Protein AF-A0AAW8KIZ0-F1 (afdb_monomer_lite)

Secondary structure (DSSP, 8-state):
--TTS-----EEEEE--TTHHHHHHHHHHHHT---EEEE-HHHHHHSTTHHHHHHHHHHTT-EEEE--SS---GGGS-HHHHH-

Radius of gyration: 14.7 Å; chains: 1; bounding box: 31×33×38 Å

pLDDT: mean 96.9, std 2.64, range [80.94, 98.81]

Structure (mmCIF, N/CA/C/O backbone):
data_AF-A0AAW8KIZ0-F1
#
_entry.id   AF-A0AAW8KIZ0-F1
#
loop_
_atom_site.group_PDB
_atom_site.id
_atom_site.type_symbol
_atom_site.label_atom_id
_atom_site.label_alt_id
_atom_site.label_comp_id
_atom_site.label_asym_id
_atom_site.label_entity_id
_atom_site.label_seq_id
_atom_site.pdbx_PDB_ins_code
_atom_site.Cartn_x
_atom_site.Cartn_y
_atom_site.Cartn_z
_atom_site.occupancy
_atom_site.B_iso_or_equiv
_atom_site.auth_seq_id
_atom_site.auth_comp_id
_atom_site.auth_asym_id
_atom_site.auth_atom_id
_atom_site.pdbx_PDB_model_num
ATOM 1 N N . LEU A 1 1 ? -7.316 -14.181 13.435 1.00 80.94 1 LEU A N 1
ATOM 2 C CA . LEU A 1 1 ? -8.393 -14.342 12.431 1.00 80.94 1 LEU A CA 1
ATOM 3 C C . LEU A 1 1 ? -9.324 -15.455 12.893 1.00 80.94 1 LEU A C 1
ATOM 5 O O . LEU A 1 1 ? -8.822 -16.478 13.343 1.00 80.94 1 LEU A O 1
ATOM 9 N N . ASP A 1 2 ? -10.639 -15.241 12.839 1.00 88.75 2 ASP A N 1
ATOM 10 C CA . ASP A 1 2 ? -11.657 -16.216 13.259 1.00 88.75 2 ASP A CA 1
ATOM 11 C C . ASP A 1 2 ? -12.491 -16.624 12.031 1.00 88.75 2 ASP A C 1
ATOM 13 O O . ASP A 1 2 ? -13.383 -15.873 11.634 1.00 88.75 2 ASP A O 1
ATOM 17 N N . PRO A 1 3 ? -12.218 -17.787 11.409 1.00 90.94 3 PRO A N 1
ATOM 18 C CA . PRO A 1 3 ? -12.888 -18.207 10.176 1.00 90.94 3 PRO A CA 1
ATOM 19 C C . PRO A 1 3 ? -14.384 -18.507 10.358 1.00 90.94 3 PRO A C 1
ATOM 21 O O . PRO A 1 3 ? -15.076 -18.743 9.372 1.00 90.94 3 PRO A O 1
ATOM 24 N N . SER A 1 4 ? -14.894 -18.509 11.596 1.00 95.94 4 SER A N 1
ATOM 25 C CA . SER A 1 4 ? -16.311 -18.745 11.894 1.00 95.94 4 SER A CA 1
ATOM 26 C C . SER A 1 4 ? -17.168 -17.473 11.911 1.00 95.94 4 SER A C 1
ATOM 28 O O . SER A 1 4 ? -18.392 -17.561 12.020 1.00 95.94 4 SER A O 1
ATOM 30 N N . LYS A 1 5 ? -16.555 -16.287 11.795 1.00 96.44 5 LYS A N 1
ATOM 31 C CA . LYS A 1 5 ? -17.250 -14.993 11.781 1.00 96.44 5 LYS A CA 1
ATOM 32 C C . LYS A 1 5 ? -17.132 -14.312 10.417 1.00 96.44 5 LYS A C 1
ATOM 34 O O . LYS A 1 5 ? -16.137 -14.517 9.723 1.00 96.44 5 LYS A O 1
ATOM 39 N N . PRO A 1 6 ? -18.099 -13.455 10.038 1.00 96.12 6 PRO A N 1
ATOM 40 C CA . PRO A 1 6 ? -17.928 -12.566 8.896 1.00 96.12 6 PRO A CA 1
ATOM 41 C C . PRO A 1 6 ? -16.673 -11.706 9.074 1.00 96.12 6 PRO A C 1
ATOM 43 O O . PRO A 1 6 ? -16.477 -11.094 10.124 1.00 96.12 6 PRO A O 1
ATOM 46 N N . MET A 1 7 ? -15.833 -11.661 8.045 1.00 94.19 7 MET A N 1
ATOM 47 C CA . MET A 1 7 ? -14.605 -10.870 8.011 1.00 94.19 7 MET A CA 1
ATOM 48 C C . MET A 1 7 ? -14.530 -10.113 6.689 1.00 94.19 7 MET A C 1
ATOM 50 O O . MET A 1 7 ? -15.009 -10.592 5.662 1.00 94.19 7 MET A O 1
ATOM 54 N N . VAL A 1 8 ? -13.911 -8.938 6.729 1.00 94.56 8 VAL A N 1
ATOM 55 C CA . VAL A 1 8 ? -13.592 -8.120 5.558 1.00 94.56 8 VAL A CA 1
ATOM 56 C C . VAL A 1 8 ? -12.127 -7.722 5.673 1.00 94.56 8 VAL A C 1
ATOM 58 O O . VAL A 1 8 ? -11.681 -7.350 6.757 1.00 94.56 8 VAL A O 1
ATOM 61 N N . ALA A 1 9 ? -11.397 -7.808 4.564 1.00 95.50 9 ALA A N 1
ATOM 62 C CA . ALA A 1 9 ? -10.070 -7.227 4.429 1.00 95.50 9 ALA A CA 1
ATOM 63 C C . ALA A 1 9 ? -10.200 -5.942 3.612 1.00 95.50 9 ALA A C 1
ATOM 65 O O . ALA A 1 9 ? -10.773 -5.959 2.521 1.00 95.50 9 ALA A O 1
ATOM 66 N N . LEU A 1 10 ? -9.713 -4.833 4.161 1.00 97.31 10 LEU A N 1
ATOM 67 C CA . LEU A 1 10 ? -9.592 -3.587 3.420 1.00 97.31 10 LEU A CA 1
ATOM 68 C C . LEU A 1 10 ? -8.220 -3.565 2.753 1.00 97.31 10 LEU A C 1
ATOM 70 O O . LEU A 1 10 ? -7.222 -3.915 3.386 1.00 97.31 10 LEU A O 1
ATOM 74 N N . THR A 1 11 ? -8.185 -3.154 1.491 1.00 98.25 11 THR A N 1
ATOM 75 C CA . THR A 1 11 ? -6.949 -2.914 0.749 1.00 98.25 11 THR A CA 1
ATOM 76 C C . THR A 1 11 ? -7.040 -1.571 0.040 1.00 98.25 11 THR A C 1
ATOM 78 O O . THR A 1 11 ? -8.129 -1.156 -0.367 1.00 98.25 11 THR A O 1
ATOM 81 N N . TYR A 1 12 ? -5.910 -0.880 -0.067 1.00 98.31 12 TYR A N 1
ATOM 82 C CA . TYR A 1 12 ? -5.797 0.400 -0.763 1.00 98.31 12 TYR A CA 1
ATOM 83 C C . TYR A 1 12 ? -4.624 0.326 -1.723 1.00 98.31 12 TYR A C 1
ATOM 85 O O . TYR A 1 12 ? -3.540 -0.065 -1.305 1.00 98.31 12 TYR A O 1
ATOM 93 N N . ASP A 1 13 ? -4.849 0.733 -2.964 1.00 98.44 13 ASP A N 1
ATOM 94 C CA . ASP A 1 13 ? -3.839 0.719 -4.018 1.00 98.44 13 ASP A CA 1
ATOM 95 C C . ASP A 1 13 ? -3.371 2.156 -4.312 1.00 98.44 13 ASP A C 1
ATOM 97 O O . ASP A 1 13 ? -3.997 3.134 -3.889 1.00 98.44 13 ASP A O 1
ATOM 101 N N . ASP A 1 14 ? -2.287 2.274 -5.075 1.00 97.62 14 ASP A N 1
ATOM 102 C CA . ASP A 1 14 ? -1.791 3.510 -5.697 1.00 97.62 14 ASP A CA 1
ATOM 103 C C . ASP A 1 14 ? -1.163 4.573 -4.789 1.00 97.62 14 ASP A C 1
ATOM 105 O O . ASP A 1 14 ? -0.785 5.641 -5.276 1.00 97.62 14 ASP A O 1
ATOM 109 N N . GLY A 1 15 ? -0.998 4.326 -3.493 1.00 96.50 15 GLY A N 1
ATOM 110 C CA . GLY A 1 15 ? -0.312 5.273 -2.617 1.00 96.50 15 GLY A CA 1
ATOM 111 C C . GLY A 1 15 ? 1.228 5.163 -2.673 1.00 96.50 15 GLY A C 1
ATOM 112 O O . GLY A 1 15 ? 1.783 4.543 -3.587 1.00 96.50 15 GLY A O 1
ATOM 113 N N . PRO A 1 16 ? 1.942 5.794 -1.721 1.00 97.56 16 PRO A N 1
ATOM 114 C CA . PRO A 1 16 ? 1.393 6.718 -0.732 1.00 97.56 16 PRO A CA 1
ATOM 115 C C . PRO A 1 16 ? 0.913 8.006 -1.409 1.00 97.56 16 PRO A C 1
ATOM 117 O O . PRO A 1 16 ? 1.505 8.475 -2.377 1.00 97.56 16 PRO A O 1
ATOM 120 N N . ALA A 1 17 ? -0.149 8.617 -0.886 1.00 97.00 17 ALA A N 1
ATOM 121 C CA . ALA A 1 17 ? -0.698 9.864 -1.408 1.00 97.00 17 ALA A CA 1
ATOM 122 C C . ALA A 1 17 ? -0.836 10.894 -0.281 1.00 97.00 17 ALA A C 1
ATOM 124 O O . ALA A 1 17 ? -1.712 10.768 0.580 1.00 97.00 17 ALA A O 1
ATOM 125 N N . ALA A 1 18 ? -0.001 11.937 -0.311 1.00 95.62 18 ALA A N 1
ATOM 126 C CA . ALA A 1 18 ? 0.011 12.988 0.704 1.00 95.62 18 ALA A CA 1
ATOM 127 C C . ALA A 1 18 ? -1.390 13.583 0.929 1.00 95.62 18 ALA A C 1
ATOM 129 O O . ALA A 1 18 ? -2.110 13.928 -0.014 1.00 95.62 18 ALA A O 1
ATOM 130 N N . GLY A 1 19 ? -1.799 13.675 2.192 1.00 95.69 19 GLY A N 1
ATOM 131 C CA . GLY A 1 19 ? -3.113 14.150 2.615 1.00 95.69 19 GLY A CA 1
ATOM 132 C C . GLY A 1 19 ? -4.238 13.120 2.471 1.00 95.69 19 GLY A C 1
ATOM 133 O O . GLY A 1 19 ? -5.160 13.125 3.283 1.00 95.69 19 GLY A O 1
ATOM 134 N N . THR A 1 20 ? -4.199 12.217 1.486 1.00 97.31 20 THR A N 1
ATOM 135 C CA . THR A 1 20 ? -5.223 11.163 1.359 1.00 97.31 20 THR A CA 1
ATOM 136 C C . THR A 1 20 ? -4.909 9.984 2.267 1.00 97.31 20 THR A C 1
ATOM 138 O O . THR A 1 20 ? -5.771 9.613 3.067 1.00 97.31 20 THR A O 1
ATOM 141 N N . SER A 1 21 ? -3.686 9.451 2.192 1.00 97.31 21 SER A N 1
ATOM 142 C CA . SER A 1 21 ? -3.214 8.374 3.066 1.00 97.31 21 SER A CA 1
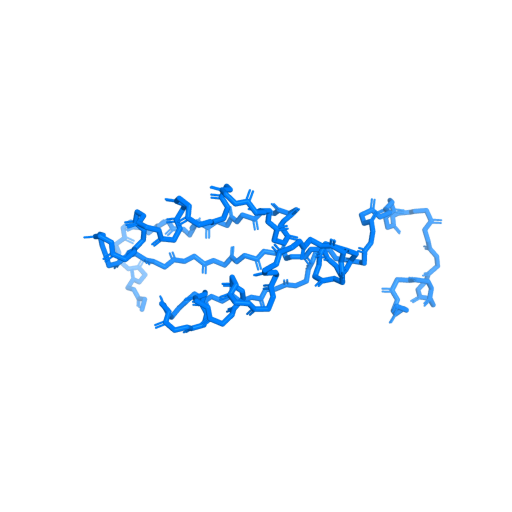ATOM 143 C C . SER A 1 21 ? -3.324 8.786 4.534 1.00 97.31 21 SER A C 1
ATOM 145 O O . SER A 1 21 ? -3.867 8.033 5.334 1.00 97.31 21 SER A O 1
ATOM 147 N N . ASP A 1 22 ? -2.946 10.021 4.879 1.00 96.81 22 ASP A N 1
ATOM 148 C CA . ASP A 1 22 ? -3.037 10.542 6.250 1.00 96.81 22 ASP A CA 1
ATOM 149 C C . ASP A 1 22 ? -4.452 10.462 6.826 1.00 96.81 22 ASP A C 1
ATOM 151 O O . ASP A 1 22 ? -4.644 9.953 7.925 1.00 96.81 22 ASP A O 1
ATOM 155 N N . ARG A 1 23 ? -5.462 10.892 6.059 1.00 98.06 23 ARG A N 1
ATOM 156 C CA . ARG A 1 23 ? -6.865 10.847 6.501 1.00 98.06 23 ARG A CA 1
ATOM 157 C C . ARG A 1 23 ? -7.381 9.422 6.666 1.00 98.06 23 ARG A C 1
ATOM 159 O O . ARG A 1 23 ? -8.245 9.190 7.506 1.00 98.06 23 ARG A O 1
ATOM 166 N N . ILE A 1 24 ? -6.906 8.480 5.849 1.00 97.88 24 ILE A N 1
ATOM 167 C CA . ILE A 1 24 ? -7.257 7.062 6.005 1.00 97.88 24 ILE A CA 1
ATOM 168 C C . ILE A 1 24 ? -6.644 6.541 7.310 1.00 97.88 24 ILE A C 1
ATOM 170 O O . ILE A 1 24 ? -7.354 5.949 8.123 1.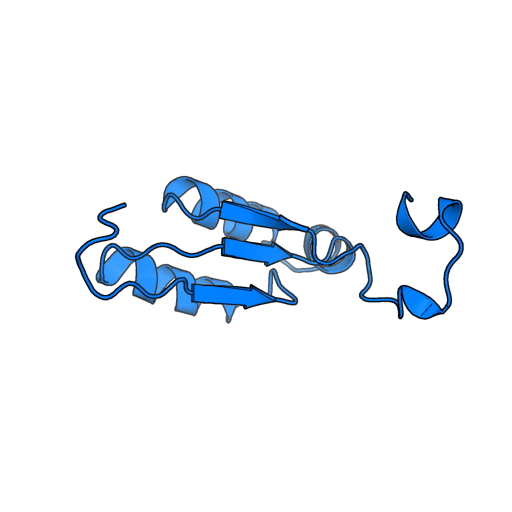00 97.88 24 ILE A O 1
ATOM 174 N N . LEU A 1 25 ? -5.366 6.844 7.558 1.00 98.19 25 LEU A N 1
ATOM 175 C CA . LEU A 1 25 ? -4.668 6.458 8.784 1.00 98.19 25 LEU A CA 1
ATOM 176 C C . LEU A 1 25 ? -5.277 7.108 10.036 1.00 98.19 25 LEU A C 1
ATOM 178 O O . LEU A 1 25 ? -5.373 6.445 11.064 1.00 98.19 25 LEU A O 1
ATOM 182 N N . ASP A 1 26 ? -5.789 8.341 9.946 1.00 98.31 26 ASP A N 1
ATOM 183 C CA . ASP A 1 26 ? -6.538 8.989 11.035 1.00 98.31 26 ASP A CA 1
ATOM 184 C C . ASP A 1 26 ? -7.800 8.196 11.412 1.00 98.31 26 ASP A C 1
ATOM 186 O O . ASP A 1 26 ? -8.129 8.037 12.591 1.00 98.31 26 ASP A O 1
ATOM 190 N N . VAL A 1 27 ? -8.530 7.686 10.413 1.00 98.19 27 VAL A N 1
ATOM 191 C CA . VAL A 1 27 ? -9.713 6.843 10.641 1.00 98.19 27 VAL A CA 1
ATOM 192 C C . VAL A 1 27 ? -9.294 5.512 11.260 1.00 98.19 27 VAL A C 1
ATOM 194 O O . VAL A 1 27 ? -9.952 5.030 12.182 1.00 98.19 27 VAL A O 1
ATOM 197 N N . PHE A 1 28 ? -8.197 4.925 10.796 1.00 97.44 28 PHE A N 1
ATOM 198 C CA . PHE A 1 28 ? -7.742 3.624 11.278 1.00 97.44 28 PHE A CA 1
ATOM 199 C C . PHE A 1 28 ? -7.259 3.681 12.717 1.00 97.44 28 PHE A C 1
ATOM 201 O O . PHE A 1 28 ? -7.678 2.857 13.527 1.00 97.44 28 PHE A O 1
ATOM 208 N N . GLU A 1 29 ? -6.498 4.717 13.061 1.00 97.88 29 GLU A N 1
ATOM 209 C CA . GLU A 1 29 ? -6.095 5.015 14.432 1.00 97.88 29 GLU A CA 1
ATOM 210 C C . GLU A 1 29 ? -7.320 5.236 15.333 1.00 97.88 29 GLU A C 1
ATOM 212 O O . GLU A 1 29 ? -7.410 4.668 16.421 1.00 97.88 29 GLU A O 1
ATOM 217 N N . LYS A 1 30 ? -8.326 5.986 14.858 1.00 98.38 30 LYS A N 1
ATOM 218 C CA . LYS A 1 30 ? -9.556 6.255 15.620 1.00 98.38 30 LYS A CA 1
ATOM 219 C C . LYS A 1 30 ? -10.376 4.997 15.922 1.00 98.38 30 LYS A C 1
ATOM 221 O O . LYS A 1 30 ? -10.970 4.906 16.997 1.00 98.38 30 LYS A O 1
ATOM 226 N N . TYR A 1 31 ? -10.478 4.076 14.967 1.00 97.31 31 TYR A N 1
ATOM 227 C CA . TYR A 1 31 ? -11.329 2.886 15.082 1.00 97.31 31 TYR A CA 1
ATOM 228 C C . TYR A 1 31 ? -10.548 1.601 15.376 1.00 97.31 31 TYR A C 1
ATOM 230 O O . TYR A 1 31 ? -11.151 0.528 15.387 1.00 97.31 31 TYR A O 1
ATOM 238 N N . ASN A 1 32 ? -9.238 1.700 15.627 1.00 95.06 32 ASN A N 1
ATOM 239 C CA . ASN A 1 32 ? -8.340 0.562 15.825 1.00 95.06 32 ASN A CA 1
ATOM 240 C C . ASN A 1 32 ? -8.502 -0.498 14.715 1.00 95.06 32 ASN A C 1
ATOM 242 O O . ASN A 1 32 ? -8.677 -1.691 14.976 1.00 95.06 32 ASN A O 1
ATOM 246 N N . CYS A 1 33 ? -8.544 -0.013 13.473 1.00 94.62 33 CYS A N 1
ATOM 247 C CA . CYS A 1 33 ? -8.655 -0.816 12.259 1.00 94.62 33 CYS A CA 1
ATOM 248 C C . CYS A 1 33 ? -7.289 -0.936 11.583 1.00 94.62 33 CYS A C 1
ATOM 250 O O . CYS A 1 33 ? -6.437 -0.070 11.751 1.00 94.62 33 CYS A O 1
ATOM 252 N N . VAL A 1 34 ? -7.123 -1.979 10.772 1.00 96.75 34 VAL A N 1
ATOM 253 C CA . VAL A 1 34 ? -5.916 -2.217 9.969 1.00 96.75 34 VAL A CA 1
ATOM 254 C C . VAL A 1 34 ? -6.298 -2.544 8.525 1.00 96.75 34 VAL A C 1
ATOM 256 O O . VAL A 1 34 ? -7.419 -2.993 8.265 1.00 96.75 34 VAL A O 1
ATOM 259 N N . ALA A 1 35 ? -5.368 -2.334 7.594 1.00 98.06 35 ALA A N 1
ATOM 260 C CA . ALA A 1 35 ? -5.487 -2.743 6.194 1.00 98.06 35 ALA A CA 1
ATOM 261 C C . ALA A 1 35 ? -4.126 -3.134 5.614 1.00 98.06 35 ALA A C 1
ATOM 263 O O . ALA A 1 35 ? -3.089 -2.945 6.253 1.00 98.06 35 ALA A O 1
ATOM 264 N N . THR A 1 36 ? -4.156 -3.610 4.372 1.00 98.69 36 THR A N 1
ATOM 265 C CA . THR A 1 36 ? -2.972 -3.724 3.518 1.00 98.69 36 THR A CA 1
ATOM 266 C C . THR A 1 36 ? -2.959 -2.565 2.515 1.00 98.69 36 THR A C 1
ATOM 268 O O . THR A 1 36 ? -3.943 -2.349 1.804 1.00 98.69 36 THR A O 1
ATOM 271 N N . PHE A 1 37 ? -1.863 -1.812 2.454 1.00 98.69 37 PHE A N 1
ATOM 272 C CA . PHE A 1 37 ? -1.642 -0.732 1.488 1.00 98.69 37 PHE A CA 1
ATOM 273 C C . PHE A 1 37 ? -0.667 -1.214 0.413 1.00 98.69 37 PHE A C 1
ATOM 275 O O . PHE A 1 37 ? 0.475 -1.538 0.725 1.00 98.69 37 PHE A O 1
ATOM 282 N N . PHE A 1 38 ? -1.109 -1.288 -0.838 1.00 98.81 38 PHE A N 1
ATOM 283 C CA . PHE A 1 38 ? -0.276 -1.617 -1.988 1.00 98.81 38 PHE A CA 1
ATOM 284 C C . PHE A 1 38 ? 0.255 -0.324 -2.610 1.00 98.81 38 PHE A C 1
ATOM 286 O O . PHE A 1 38 ? -0.444 0.371 -3.347 1.00 98.81 38 PHE A O 1
ATOM 293 N N . GLU A 1 39 ? 1.516 -0.018 -2.317 1.00 98.56 39 GLU A N 1
ATOM 294 C CA . GLU A 1 39 ? 2.139 1.257 -2.664 1.00 98.56 39 GLU A CA 1
ATOM 295 C C . GLU A 1 39 ? 2.932 1.165 -3.973 1.00 98.56 39 GLU A C 1
ATOM 297 O O . GLU A 1 39 ? 3.612 0.167 -4.246 1.00 98.56 39 GLU A O 1
ATOM 302 N N . GLN A 1 40 ? 2.880 2.226 -4.780 1.00 98.50 40 GLN A N 1
ATOM 303 C CA . GLN A 1 40 ? 3.703 2.362 -5.979 1.00 98.50 40 GLN A CA 1
ATOM 304 C C . GLN A 1 40 ? 5.091 2.895 -5.619 1.00 98.50 40 GLN A C 1
ATOM 306 O O . GLN A 1 40 ? 5.220 3.929 -4.958 1.00 98.50 40 GLN A O 1
ATOM 311 N N . GLY A 1 41 ? 6.144 2.249 -6.123 1.00 97.94 41 GLY A N 1
ATOM 312 C CA . GLY A 1 41 ? 7.529 2.669 -5.870 1.00 97.94 41 GLY A CA 1
ATOM 313 C C . GLY A 1 41 ? 7.807 4.129 -6.260 1.00 97.94 41 GLY A C 1
ATOM 314 O O . GLY A 1 41 ? 8.439 4.866 -5.504 1.00 97.94 41 GLY A O 1
ATOM 315 N N . ILE A 1 42 ? 7.245 4.591 -7.380 1.00 98.19 42 ILE A N 1
ATOM 316 C CA . ILE A 1 42 ? 7.388 5.973 -7.850 1.00 98.19 42 ILE A CA 1
ATOM 317 C C . ILE A 1 42 ? 6.791 6.984 -6.864 1.00 98.19 42 ILE A C 1
ATOM 319 O O . ILE A 1 42 ? 7.332 8.077 -6.700 1.00 98.19 42 ILE A O 1
ATOM 323 N N . ASN A 1 43 ? 5.711 6.631 -6.166 1.00 98.25 43 ASN A N 1
ATOM 324 C CA . ASN A 1 43 ? 5.099 7.503 -5.169 1.00 98.25 43 ASN A CA 1
ATOM 325 C C . ASN A 1 43 ? 5.905 7.503 -3.874 1.00 98.25 43 ASN A C 1
ATOM 327 O O . ASN A 1 43 ? 6.092 8.560 -3.276 1.00 98.25 43 ASN A O 1
ATOM 331 N N . VAL A 1 44 ? 6.461 6.353 -3.485 1.00 97.81 44 VAL A N 1
ATOM 332 C CA . VAL A 1 44 ? 7.388 6.271 -2.349 1.00 97.81 44 VAL A CA 1
ATOM 333 C C . VAL A 1 44 ? 8.583 7.215 -2.541 1.00 97.81 44 VAL A C 1
ATOM 335 O O . VAL A 1 44 ? 9.003 7.864 -1.584 1.00 97.81 44 VAL A O 1
ATOM 338 N N . GLU A 1 45 ? 9.095 7.358 -3.764 1.00 97.75 45 GLU A N 1
ATOM 339 C CA . GLU A 1 45 ? 10.230 8.244 -4.056 1.00 97.75 45 GLU A CA 1
ATOM 340 C C . GLU A 1 45 ? 9.855 9.725 -4.202 1.00 97.75 45 GLU A C 1
ATOM 342 O O . GLU A 1 45 ? 10.629 10.595 -3.800 1.00 97.75 45 GLU A O 1
ATOM 347 N N . ASN A 1 46 ? 8.693 10.027 -4.792 1.00 97.75 46 ASN A N 1
ATOM 348 C CA . ASN A 1 46 ? 8.380 11.384 -5.255 1.00 97.75 46 ASN A CA 1
ATOM 349 C C . ASN A 1 46 ? 7.323 12.120 -4.421 1.00 97.75 46 ASN A C 1
ATOM 351 O O . ASN A 1 46 ? 7.241 13.350 -4.491 1.00 97.75 46 ASN A O 1
ATOM 355 N N . VAL A 1 47 ? 6.497 11.412 -3.647 1.00 97.06 47 VAL A N 1
ATOM 356 C CA . VAL A 1 47 ? 5.464 12.044 -2.820 1.00 97.06 47 VAL A CA 1
ATOM 357 C C . VAL A 1 47 ? 6.090 12.622 -1.560 1.00 97.06 47 VAL A C 1
ATOM 359 O O . VAL A 1 47 ? 6.877 11.985 -0.862 1.00 97.06 47 VAL A O 1
ATOM 362 N N . LYS A 1 48 ? 5.717 13.865 -1.253 1.00 94.75 48 LYS A N 1
ATOM 363 C CA . LYS A 1 48 ? 6.135 14.536 -0.027 1.00 94.75 48 LYS A CA 1
ATOM 364 C C . LYS A 1 48 ? 5.660 13.740 1.192 1.00 94.75 48 LYS A C 1
ATOM 366 O O . LYS A 1 48 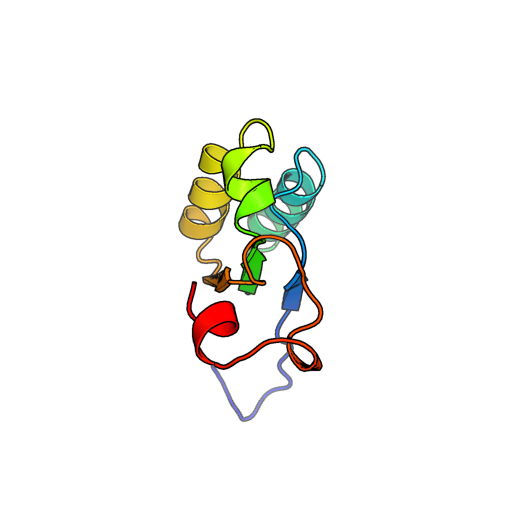? 4.505 13.331 1.242 1.00 94.75 48 LYS A O 1
ATOM 371 N N . ASP A 1 49 ? 6.539 13.597 2.178 1.00 95.94 49 ASP A N 1
ATOM 372 C CA . ASP A 1 49 ? 6.276 12.904 3.443 1.00 95.94 49 ASP A CA 1
ATOM 373 C C . ASP A 1 49 ? 5.961 11.393 3.277 1.00 95.94 49 ASP A C 1
ATOM 375 O O . ASP A 1 49 ? 5.404 10.762 4.174 1.00 95.94 49 ASP A O 1
ATOM 379 N N . SER A 1 50 ? 6.308 10.785 2.130 1.00 97.69 50 SER A N 1
ATOM 380 C CA . SER A 1 50 ? 6.058 9.360 1.852 1.00 97.69 50 SER A CA 1
ATOM 381 C C . SER A 1 50 ? 6.627 8.448 2.939 1.00 97.69 50 SER A C 1
ATOM 383 O O . SER A 1 50 ? 5.948 7.542 3.414 1.00 97.69 50 SER A O 1
ATOM 385 N N . LYS A 1 51 ? 7.858 8.715 3.386 1.00 97.75 51 LYS A N 1
ATOM 386 C CA . LYS A 1 51 ? 8.532 7.943 4.430 1.00 97.75 51 LYS A CA 1
ATOM 387 C C . LYS A 1 51 ? 7.771 8.003 5.751 1.00 97.75 51 LYS A C 1
ATOM 389 O O . LYS A 1 51 ? 7.606 6.977 6.403 1.00 97.75 51 LYS A O 1
ATOM 394 N N . GLU A 1 52 ? 7.312 9.184 6.144 1.00 98.44 52 GLU A N 1
ATOM 395 C CA . GLU A 1 52 ? 6.534 9.406 7.358 1.00 98.44 52 GLU A CA 1
ATOM 396 C C . GLU A 1 52 ? 5.177 8.693 7.283 1.00 98.44 52 GLU A C 1
ATOM 398 O O . GLU A 1 52 ? 4.753 8.078 8.263 1.00 98.44 52 GLU A O 1
ATOM 403 N N . ILE A 1 53 ? 4.527 8.715 6.115 1.00 98.38 53 ILE A N 1
ATOM 404 C CA . ILE A 1 53 ? 3.268 8.001 5.863 1.00 98.38 53 ILE A CA 1
ATOM 405 C C . ILE A 1 53 ? 3.467 6.485 6.006 1.00 98.38 53 ILE A C 1
ATOM 407 O O . ILE A 1 53 ? 2.725 5.849 6.755 1.00 98.38 53 ILE A O 1
ATOM 411 N N . LEU A 1 54 ? 4.490 5.912 5.363 1.00 98.50 54 LEU A N 1
ATOM 412 C CA . LEU A 1 54 ? 4.796 4.476 5.456 1.00 98.50 54 LEU A CA 1
ATOM 413 C C . LEU A 1 54 ? 5.140 4.065 6.895 1.00 98.50 54 LEU A C 1
ATOM 415 O O . LEU A 1 54 ? 4.619 3.081 7.410 1.00 98.50 54 LEU A O 1
ATOM 419 N N . GLN A 1 55 ? 5.947 4.863 7.598 1.00 98.50 55 GLN A N 1
ATOM 420 C CA . GLN A 1 55 ? 6.246 4.624 9.014 1.00 98.50 55 GLN A CA 1
ATOM 421 C C . GLN A 1 55 ? 4.988 4.667 9.888 1.00 98.50 55 GLN A C 1
ATOM 423 O O . GLN A 1 55 ? 4.877 3.925 10.867 1.00 98.50 55 GLN A O 1
ATOM 428 N N . ARG A 1 56 ? 4.026 5.534 9.553 1.00 98.31 56 ARG A N 1
ATOM 429 C CA . ARG A 1 56 ? 2.744 5.601 10.253 1.00 98.31 56 ARG A CA 1
ATOM 430 C C . ARG A 1 56 ? 1.874 4.376 9.960 1.00 98.31 56 ARG A C 1
ATOM 432 O O . ARG A 1 56 ? 1.238 3.896 10.893 1.00 98.31 56 ARG A O 1
ATOM 439 N N . MET A 1 57 ? 1.876 3.853 8.731 1.00 98.56 57 MET A N 1
ATOM 440 C CA . MET A 1 57 ? 1.211 2.585 8.393 1.00 98.56 57 MET A CA 1
ATOM 441 C C . MET A 1 57 ? 1.743 1.436 9.252 1.00 98.56 57 MET A C 1
ATOM 443 O O . MET A 1 57 ? 0.954 0.775 9.925 1.00 98.56 57 MET A O 1
ATOM 447 N N . GLU A 1 58 ? 3.067 1.259 9.311 1.00 98.31 58 GLU A N 1
ATOM 448 C CA . GLU A 1 58 ? 3.693 0.212 10.134 1.00 98.31 58 GLU A CA 1
ATOM 449 C C . GLU A 1 58 ? 3.367 0.382 11.623 1.00 98.31 58 GLU A C 1
ATOM 451 O O . GLU A 1 58 ? 3.028 -0.581 12.307 1.00 98.31 58 GLU A O 1
ATOM 456 N N . LYS A 1 59 ? 3.420 1.618 12.139 1.00 98.38 59 LYS A N 1
ATOM 457 C CA . LYS A 1 59 ? 3.101 1.914 13.545 1.00 98.38 59 LYS A CA 1
ATOM 458 C C . LYS A 1 59 ? 1.644 1.594 13.907 1.00 98.38 59 LYS A C 1
ATOM 460 O O . LYS A 1 59 ? 1.359 1.335 15.074 1.00 98.38 59 LYS A O 1
ATOM 465 N N . LEU A 1 60 ? 0.734 1.661 12.937 1.00 98.19 60 LEU A N 1
ATOM 466 C CA . LEU A 1 60 ? -0.682 1.328 13.097 1.00 98.19 60 LEU A CA 1
ATOM 467 C C . LEU A 1 60 ? -0.982 -0.146 12.773 1.00 98.19 60 LEU A C 1
ATOM 469 O O . LEU A 1 60 ? -2.137 -0.480 12.528 1.00 98.19 60 LEU A O 1
ATOM 473 N N . ASP A 1 61 ? 0.036 -1.014 12.747 1.00 97.94 61 ASP A N 1
ATOM 474 C CA . ASP A 1 61 ? -0.077 -2.447 12.445 1.00 97.94 61 ASP A CA 1
ATOM 475 C C . ASP A 1 61 ? -0.720 -2.746 11.072 1.00 97.94 61 ASP A C 1
ATOM 477 O O . ASP A 1 61 ? -1.295 -3.816 10.852 1.00 97.94 61 ASP A O 1
ATOM 481 N N . CYS A 1 62 ? -0.632 -1.800 10.131 1.00 98.38 62 CYS A N 1
ATOM 482 C CA . CYS A 1 62 ? -1.022 -2.026 8.744 1.00 98.38 62 CYS A CA 1
ATOM 483 C C . CYS A 1 62 ? 0.105 -2.731 7.979 1.00 98.38 62 CYS A C 1
ATOM 485 O O . CYS A 1 62 ? 1.288 -2.552 8.267 1.00 98.38 62 CYS A O 1
ATOM 487 N N . GLU A 1 63 ? -0.268 -3.514 6.971 1.00 98.56 63 GLU A N 1
ATOM 488 C CA . GLU A 1 63 ? 0.683 -4.160 6.068 1.00 98.56 63 GLU A CA 1
ATOM 489 C C . GLU A 1 63 ? 0.980 -3.248 4.872 1.00 98.56 63 GLU A C 1
ATOM 491 O O . GLU A 1 63 ? 0.073 -2.609 4.337 1.00 98.56 63 GLU A O 1
ATOM 496 N N . ILE A 1 64 ? 2.238 -3.215 4.430 1.00 98.62 64 ILE A N 1
ATOM 497 C CA . ILE A 1 64 ? 2.657 -2.516 3.211 1.00 98.62 64 ILE A CA 1
ATOM 498 C C . ILE A 1 64 ? 3.048 -3.566 2.167 1.00 98.62 64 ILE A C 1
ATOM 500 O O . ILE A 1 64 ? 3.974 -4.352 2.372 1.00 98.62 64 ILE A O 1
ATOM 504 N N . GLY A 1 65 ? 2.336 -3.568 1.045 1.00 98.44 65 GLY A N 1
ATOM 505 C CA . GLY A 1 65 ? 2.601 -4.380 -0.136 1.00 98.44 65 GLY A CA 1
ATOM 506 C C . GLY A 1 65 ? 3.080 -3.534 -1.318 1.00 98.44 65 GLY A C 1
ATOM 507 O O . GLY A 1 65 ? 3.001 -2.309 -1.305 1.00 98.44 65 GLY A O 1
ATOM 508 N N . SER A 1 66 ? 3.569 -4.195 -2.369 1.00 97.62 66 SER A N 1
ATOM 509 C CA . SER A 1 66 ? 3.965 -3.528 -3.615 1.00 97.62 66 SER A CA 1
ATOM 510 C C . SER A 1 66 ? 2.809 -3.474 -4.610 1.00 97.62 66 SER A C 1
ATOM 512 O O . SER A 1 66 ? 2.148 -4.486 -4.846 1.00 97.62 66 SER A O 1
ATOM 514 N N . HIS A 1 67 ? 2.636 -2.321 -5.256 1.00 98.19 67 HIS A N 1
ATOM 515 C CA . HIS A 1 67 ? 1.765 -2.136 -6.416 1.00 98.19 67 HIS A CA 1
ATOM 516 C C . HIS A 1 67 ? 2.558 -1.825 -7.693 1.00 98.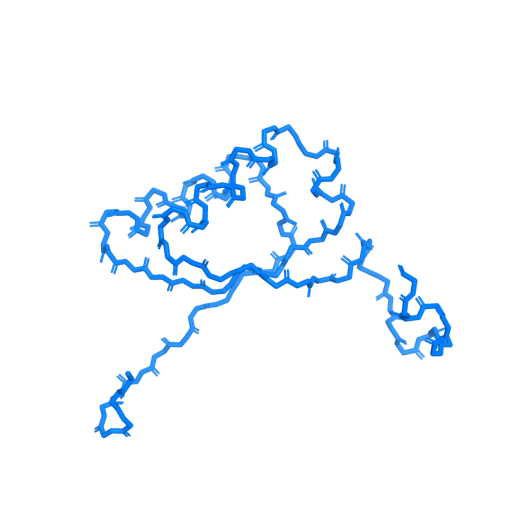19 67 HIS A C 1
ATOM 518 O O . HIS A 1 67 ? 2.153 -0.996 -8.507 1.00 98.19 67 HIS A O 1
ATOM 524 N N . SER A 1 68 ? 3.704 -2.496 -7.874 1.00 98.12 68 SER A N 1
ATOM 525 C CA . SER A 1 68 ? 4.730 -2.204 -8.893 1.00 98.12 68 SER A CA 1
ATOM 526 C C . SER A 1 68 ? 5.405 -0.834 -8.715 1.00 98.12 68 SER A C 1
ATOM 528 O O . SER A 1 68 ? 5.098 -0.083 -7.790 1.00 98.12 68 SER A O 1
ATOM 530 N N . TYR A 1 69 ? 6.373 -0.506 -9.575 1.00 97.62 69 TYR A N 1
ATOM 531 C CA . TYR A 1 69 ? 7.073 0.774 -9.476 1.00 97.62 69 TYR A CA 1
ATOM 532 C C . TYR A 1 69 ? 6.224 1.947 -9.992 1.00 97.62 69 TYR A C 1
ATOM 534 O O . TYR A 1 69 ? 6.026 2.910 -9.262 1.00 97.62 69 TYR A O 1
ATOM 542 N N . ASN A 1 70 ? 5.700 1.878 -11.218 1.00 96.75 70 ASN A N 1
ATOM 543 C CA . ASN A 1 70 ? 4.982 2.983 -11.873 1.00 96.75 70 ASN A CA 1
ATOM 544 C C . ASN A 1 70 ? 3.669 2.551 -12.552 1.00 96.75 70 ASN A C 1
ATOM 546 O O . ASN A 1 70 ? 3.251 3.162 -13.537 1.00 96.75 70 ASN A O 1
ATOM 550 N N . HIS A 1 71 ? 3.052 1.478 -12.048 1.00 97.12 71 HIS A N 1
ATOM 551 C CA . HIS A 1 71 ? 1.781 0.936 -12.529 1.00 97.12 71 HIS A CA 1
ATOM 552 C C . HIS A 1 71 ? 1.768 0.599 -14.046 1.00 97.12 71 HIS A C 1
ATOM 554 O O . HIS A 1 71 ? 0.860 1.010 -14.785 1.00 97.12 71 HIS A O 1
ATOM 560 N N . PRO A 1 72 ? 2.762 -0.150 -14.575 1.00 97.31 72 PRO A N 1
ATOM 561 C CA . PRO A 1 72 ? 2.736 -0.570 -15.966 1.00 97.31 72 PRO A CA 1
ATOM 562 C C . PRO A 1 72 ? 1.705 -1.689 -16.170 1.00 97.31 72 PRO A C 1
ATOM 564 O O . PRO A 1 72 ? 1.334 -2.418 -15.249 1.00 97.31 72 PRO A O 1
ATOM 567 N N . ASN A 1 73 ? 1.275 -1.895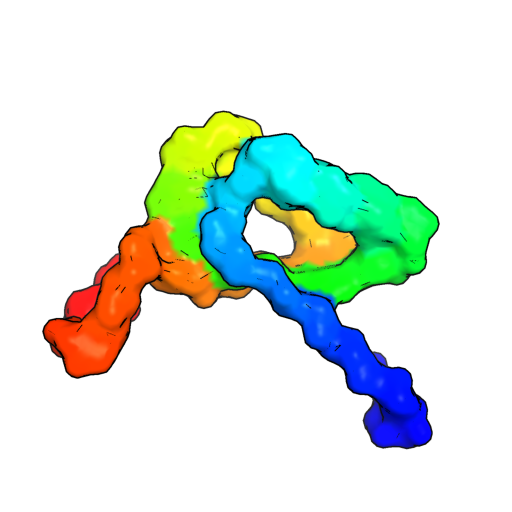 -17.415 1.00 97.69 73 ASN A N 1
ATOM 568 C CA . ASN A 1 73 ? 0.483 -3.074 -17.750 1.00 97.69 73 ASN A CA 1
ATOM 569 C C . ASN A 1 73 ? 1.379 -4.324 -17.770 1.00 97.69 73 ASN A C 1
ATOM 571 O O . ASN A 1 73 ? 2.045 -4.591 -18.771 1.00 97.69 73 ASN A O 1
ATOM 575 N N . LEU A 1 74 ? 1.358 -5.109 -16.689 1.00 97.00 74 LEU A N 1
ATOM 576 C CA . LEU A 1 74 ? 2.208 -6.297 -16.535 1.00 97.00 74 LEU A CA 1
ATOM 577 C C . LEU A 1 74 ? 2.003 -7.351 -17.639 1.00 97.00 74 LEU A C 1
ATOM 579 O O . LEU A 1 74 ? 2.942 -8.066 -17.967 1.00 97.00 74 LEU A O 1
ATOM 583 N N . PHE A 1 75 ? 0.829 -7.413 -18.283 1.00 97.44 75 PHE A N 1
ATOM 584 C CA . PHE A 1 75 ? 0.579 -8.344 -19.398 1.00 97.44 75 PHE A CA 1
ATOM 585 C C . PHE A 1 75 ? 1.372 -8.018 -20.670 1.00 97.44 75 PHE A C 1
ATOM 587 O O . PHE A 1 75 ? 1.417 -8.830 -21.593 1.00 97.44 75 PHE A O 1
ATOM 594 N N . GLN A 1 76 ? 1.956 -6.822 -20.749 1.00 97.81 76 GLN A N 1
ATOM 595 C CA . GLN A 1 76 ? 2.764 -6.373 -21.882 1.00 97.81 76 GLN A CA 1
ATOM 596 C C . GLN A 1 76 ? 4.268 -6.457 -21.599 1.00 97.81 76 GLN A C 1
ATOM 598 O O . GLN A 1 76 ? 5.071 -6.074 -22.449 1.00 97.81 76 GLN A O 1
ATOM 603 N N . LEU A 1 77 ? 4.650 -6.942 -20.416 1.00 97.44 77 LEU A N 1
ATOM 604 C CA . LEU A 1 77 ? 6.031 -7.011 -19.968 1.00 97.44 77 LEU A CA 1
ATOM 605 C C . LEU A 1 77 ? 6.567 -8.442 -20.022 1.00 97.44 77 LEU A C 1
ATOM 607 O O . LEU A 1 77 ? 5.836 -9.424 -19.913 1.00 97.44 77 LEU A O 1
ATOM 611 N N . THR A 1 78 ? 7.881 -8.547 -20.181 1.00 98.00 78 THR A N 1
ATOM 612 C CA . THR A 1 78 ? 8.617 -9.798 -19.981 1.00 98.00 78 THR A CA 1
ATOM 613 C C . THR A 1 78 ? 8.819 -10.077 -18.490 1.00 98.00 78 THR A C 1
ATOM 615 O O . THR A 1 78 ? 8.863 -9.150 -17.685 1.00 98.00 78 THR A O 1
ATOM 618 N N . ASP A 1 79 ? 9.062 -11.336 -18.115 1.00 97.38 79 ASP A N 1
ATOM 619 C CA . ASP A 1 79 ? 9.392 -11.716 -16.730 1.00 97.38 79 ASP A CA 1
ATOM 620 C C . ASP A 1 79 ? 10.567 -10.922 -16.140 1.00 97.38 79 ASP A C 1
ATOM 622 O O . ASP A 1 79 ? 10.629 -10.716 -14.931 1.00 97.38 79 ASP A O 1
ATOM 626 N N . ALA A 1 80 ? 11.521 -10.505 -16.980 1.00 97.06 80 ALA A N 1
ATOM 627 C CA . ALA A 1 80 ? 12.645 -9.681 -16.551 1.00 97.06 80 ALA A CA 1
ATOM 628 C C . ALA A 1 80 ? 12.186 -8.268 -16.163 1.00 97.06 80 ALA A C 1
ATOM 630 O O . ALA A 1 80 ? 12.576 -7.785 -15.110 1.00 97.06 80 ALA A O 1
ATOM 631 N N . GLN A 1 81 ? 11.312 -7.657 -16.966 1.00 95.50 81 GLN A N 1
ATOM 632 C CA . GLN A 1 81 ? 10.744 -6.330 -16.699 1.00 95.50 81 GLN A CA 1
ATOM 633 C C . GLN A 1 81 ? 9.753 -6.329 -15.528 1.00 95.50 81 GLN A C 1
ATOM 635 O O . GLN A 1 81 ? 9.571 -5.303 -14.895 1.00 95.50 81 GLN A O 1
ATOM 640 N N . ILE A 1 82 ? 9.095 -7.458 -15.241 1.00 96.12 82 ILE A N 1
ATOM 641 C CA . ILE A 1 82 ? 8.206 -7.591 -14.071 1.00 96.12 82 ILE A CA 1
ATOM 642 C C . ILE A 1 82 ? 9.008 -7.666 -12.760 1.00 96.12 82 ILE A C 1
ATOM 644 O O . ILE A 1 82 ? 8.493 -7.302 -11.708 1.00 96.12 82 ILE A O 1
ATOM 648 N N . LYS A 1 83 ? 10.239 -8.189 -12.805 1.00 93.62 83 LYS A N 1
ATOM 649 C CA . LYS A 1 83 ? 11.099 -8.378 -11.623 1.00 93.62 83 LYS A CA 1
ATOM 650 C C . LYS A 1 83 ? 11.959 -7.164 -11.275 1.00 93.62 83 LYS A C 1
ATOM 652 O O . LYS A 1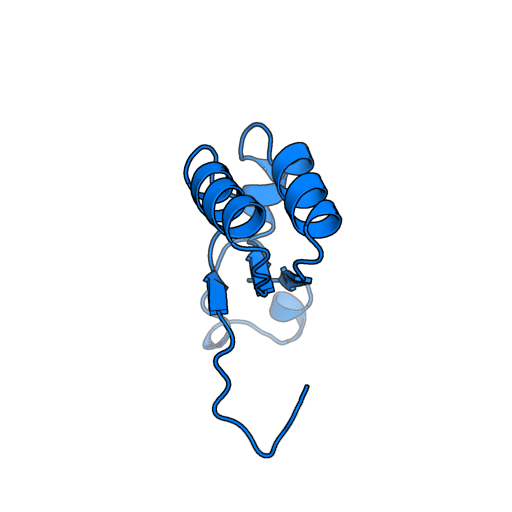 83 ? 12.526 -7.165 -10.184 1.00 93.62 83 LYS A O 1
ATOM 657 N N . GLU A 1 84 ? 12.130 -6.243 -12.217 1.00 86.94 84 GLU A N 1
ATOM 658 C CA . GLU A 1 84 ? 12.844 -4.974 -12.028 1.00 86.94 84 GLU A CA 1
ATOM 659 C C . GLU A 1 84 ? 12.083 -4.061 -11.059 1.00 86.94 84 GLU A C 1
ATOM 661 O O . GLU A 1 84 ? 12.751 -3.524 -10.148 1.00 86.94 84 GLU A O 1
#

Foldseek 3Di:
DDPVDDDDADEAEADDAPPVLVVVLVVCVVVLHEHEYAYAQCRCPPPPCSVVSVVSNVVSVYHYHHPYHHNDDCVVDDPVVRVD

Sequence (84 aa):
LDPSKPMVALTYDDGPAAGTSDRILDVFEKYNCVATFFEQGINVENVKDSKEILQRMEKLDCEIGSHSYNHPNLFQLTDAQIKE